Protein AF-A0A533RQM8-F1 (afdb_monomer_lite)

Structure (mmCIF, N/CA/C/O backbone):
data_AF-A0A533RQM8-F1
#
_entry.id   AF-A0A533RQM8-F1
#
loop_
_atom_site.group_PDB
_atom_site.id
_atom_site.type_symbol
_atom_site.label_atom_id
_atom_site.label_alt_id
_atom_site.label_comp_id
_atom_site.label_asym_id
_atom_site.label_entity_id
_atom_site.label_seq_id
_atom_site.pdbx_PDB_ins_code
_atom_site.Cartn_x
_atom_site.Cartn_y
_atom_site.Cartn_z
_atom_site.occupancy
_atom_site.B_iso_or_equiv
_atom_site.auth_seq_id
_atom_site.auth_comp_id
_atom_site.auth_asym_id
_atom_site.auth_atom_id
_atom_site.pdbx_PDB_model_num
ATOM 1 N N . LEU A 1 1 ? 25.938 -3.050 -28.019 1.00 48.53 1 LEU A N 1
ATOM 2 C CA . LEU A 1 1 ? 25.055 -3.723 -27.040 1.00 48.53 1 LEU A CA 1
ATOM 3 C C . LEU A 1 1 ? 24.120 -2.676 -26.449 1.00 48.53 1 LEU A C 1
ATOM 5 O O . LEU A 1 1 ? 24.467 -2.037 -25.471 1.00 48.53 1 LEU A O 1
ATOM 9 N N . HIS A 1 2 ? 22.993 -2.412 -27.103 1.00 53.50 2 HIS A N 1
ATOM 10 C CA . HIS A 1 2 ? 21.954 -1.525 -26.577 1.00 53.50 2 HIS A CA 1
ATOM 11 C C . HIS A 1 2 ? 20.636 -2.263 -26.797 1.00 53.50 2 HIS A C 1
ATOM 13 O O . HIS A 1 2 ? 19.890 -1.990 -27.731 1.00 53.50 2 HIS A O 1
ATOM 19 N N . ASN A 1 3 ? 20.428 -3.318 -26.007 1.00 57.84 3 ASN A N 1
ATOM 20 C CA . ASN A 1 3 ? 19.114 -3.930 -25.911 1.00 57.84 3 ASN A CA 1
ATOM 21 C C . ASN A 1 3 ? 18.299 -2.970 -25.049 1.00 57.84 3 ASN A C 1
ATOM 23 O O . ASN A 1 3 ? 18.372 -3.014 -23.826 1.00 57.84 3 ASN A O 1
ATOM 27 N N . SER A 1 4 ? 17.664 -1.995 -25.698 1.00 62.28 4 SER A N 1
ATOM 28 C CA . SER A 1 4 ? 16.760 -1.046 -25.057 1.00 62.28 4 SER A CA 1
ATOM 29 C C . SER A 1 4 ? 15.786 -1.843 -24.196 1.00 62.28 4 SER A C 1
ATOM 31 O O . SER A 1 4 ? 15.271 -2.847 -24.684 1.00 62.28 4 SER A O 1
ATOM 33 N N . PHE A 1 5 ? 15.556 -1.409 -22.960 1.00 64.50 5 PHE A N 1
ATOM 34 C CA . PHE A 1 5 ? 14.693 -1.984 -21.919 1.00 64.50 5 PHE A CA 1
ATOM 35 C C . PHE A 1 5 ? 13.201 -2.168 -22.313 1.00 64.50 5 PHE A C 1
ATOM 37 O O . PHE A 1 5 ? 12.301 -1.972 -21.511 1.00 64.50 5 PHE A O 1
ATOM 44 N N . LYS A 1 6 ? 12.900 -2.543 -23.562 1.00 65.88 6 LYS A N 1
ATOM 45 C CA . LYS A 1 6 ? 11.569 -2.665 -24.171 1.00 65.88 6 LYS A CA 1
ATOM 46 C C . LYS A 1 6 ? 10.663 -3.696 -23.498 1.00 65.88 6 LYS A C 1
ATOM 48 O O . LYS A 1 6 ? 9.470 -3.689 -23.776 1.00 65.88 6 LYS A O 1
ATOM 53 N N . TYR A 1 7 ? 11.221 -4.580 -22.677 1.00 81.38 7 TYR A N 1
ATOM 54 C CA . TYR A 1 7 ? 10.489 -5.658 -22.009 1.00 81.38 7 TYR A CA 1
ATOM 55 C C . TYR A 1 7 ? 10.557 -5.580 -20.484 1.00 81.38 7 TYR A C 1
ATOM 57 O O . TYR A 1 7 ? 10.023 -6.461 -19.816 1.00 81.38 7 TYR A O 1
ATOM 65 N N . GLU A 1 8 ? 11.215 -4.563 -19.926 1.00 86.06 8 GLU A N 1
ATOM 66 C CA . GLU A 1 8 ? 11.189 -4.353 -18.484 1.00 86.06 8 GLU A CA 1
ATOM 67 C C . GLU A 1 8 ? 9.933 -3.575 -18.106 1.00 86.06 8 GLU A C 1
ATOM 69 O O . GLU A 1 8 ? 9.515 -2.648 -18.801 1.00 86.06 8 GLU A O 1
ATOM 74 N N . VAL A 1 9 ? 9.318 -3.988 -17.004 1.00 85.31 9 VAL A N 1
ATOM 75 C CA . VAL A 1 9 ? 8.167 -3.308 -16.420 1.00 85.31 9 VAL A CA 1
ATOM 76 C C . VAL A 1 9 ? 8.642 -2.658 -15.138 1.00 85.31 9 VAL A C 1
ATOM 78 O O . VAL A 1 9 ? 9.294 -3.304 -14.318 1.00 85.31 9 VAL A O 1
ATOM 81 N N . ASP A 1 10 ? 8.306 -1.384 -14.968 1.00 91.62 10 ASP A N 1
ATOM 82 C CA . ASP A 1 10 ? 8.620 -0.672 -13.742 1.00 91.62 10 ASP A CA 1
ATOM 83 C C . ASP A 1 10 ? 7.907 -1.340 -12.551 1.00 91.62 10 ASP A C 1
ATOM 85 O O . ASP A 1 10 ? 6.692 -1.564 -12.565 1.00 91.62 10 ASP A O 1
ATOM 89 N N . SER A 1 11 ? 8.664 -1.683 -11.508 1.00 91.38 11 SER A N 1
ATOM 90 C CA . SER A 1 11 ? 8.129 -2.382 -10.334 1.00 91.38 11 SER A CA 1
ATOM 91 C C . SER A 1 11 ? 7.022 -1.595 -9.630 1.00 91.38 11 SER A C 1
ATOM 93 O O . SER A 1 11 ? 6.125 -2.203 -9.044 1.00 91.38 11 SER A O 1
ATOM 95 N N . LYS A 1 12 ? 7.049 -0.258 -9.703 1.00 90.81 12 LYS A N 1
ATOM 96 C CA . LYS A 1 12 ? 5.986 0.598 -9.170 1.00 90.81 12 LYS A CA 1
ATOM 97 C C . LYS A 1 12 ? 4.703 0.416 -9.973 1.00 90.81 12 LYS A C 1
ATOM 99 O O . LYS A 1 12 ? 3.638 0.222 -9.402 1.00 90.81 12 LYS A O 1
ATOM 104 N N . GLN A 1 13 ? 4.802 0.385 -11.302 1.00 93.12 13 GLN A N 1
ATOM 105 C CA . GLN A 1 13 ? 3.638 0.122 -12.150 1.00 93.12 13 GLN A CA 1
ATOM 106 C C . GLN A 1 13 ? 2.989 -1.224 -11.796 1.00 93.12 13 GLN A C 1
ATOM 108 O O . GLN A 1 13 ? 1.768 -1.306 -11.663 1.00 93.12 13 GLN A O 1
ATOM 113 N N . LEU A 1 14 ? 3.794 -2.271 -11.593 1.00 93.88 14 LEU A N 1
ATOM 114 C CA . LEU A 1 14 ? 3.277 -3.580 -11.198 1.00 93.88 14 LEU A CA 1
ATOM 115 C C . LE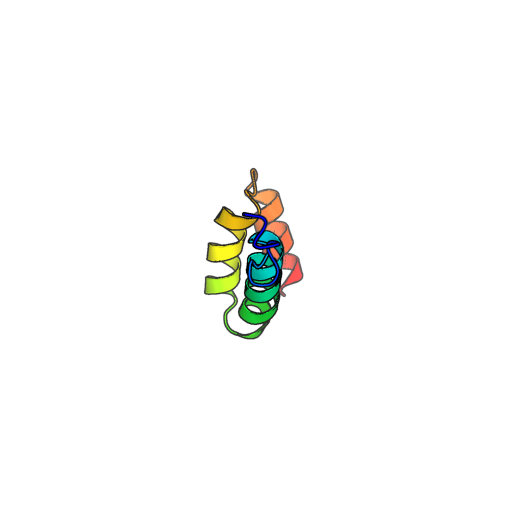U A 1 14 ? 2.627 -3.547 -9.804 1.00 93.88 14 LEU A C 1
ATOM 117 O O . LEU A 1 14 ? 1.538 -4.091 -9.623 1.00 93.88 14 LEU A O 1
ATOM 121 N N . GLY A 1 15 ? 3.262 -2.894 -8.830 1.00 93.69 15 GLY A N 1
ATOM 122 C CA . GLY A 1 15 ? 2.722 -2.756 -7.476 1.00 93.69 15 GLY A CA 1
ATOM 123 C C . GLY A 1 15 ? 1.396 -1.992 -7.432 1.00 93.69 15 GLY A C 1
ATOM 124 O O . GLY A 1 15 ? 0.474 -2.402 -6.725 1.00 93.69 15 GLY A O 1
ATOM 125 N N . ASP A 1 16 ? 1.253 -0.949 -8.250 1.00 93.25 16 ASP A N 1
ATOM 126 C CA . ASP A 1 16 ? 0.013 -0.178 -8.370 1.00 93.25 16 ASP A CA 1
ATOM 127 C C . ASP A 1 16 ? -1.123 -1.031 -8.966 1.00 93.25 16 ASP A C 1
ATOM 129 O O . ASP A 1 16 ? -2.255 -1.001 -8.475 1.00 93.25 16 ASP A O 1
ATOM 133 N N . MET A 1 17 ? -0.819 -1.861 -9.971 1.00 95.19 17 MET A N 1
ATOM 134 C CA . MET A 1 17 ? -1.782 -2.809 -10.546 1.00 95.19 17 MET A CA 1
ATOM 135 C C . MET A 1 17 ? -2.235 -3.860 -9.523 1.00 95.19 17 MET A C 1
ATOM 137 O O . MET A 1 17 ? -3.425 -4.179 -9.451 1.00 95.19 17 MET A O 1
ATOM 141 N N . VAL A 1 18 ? -1.306 -4.378 -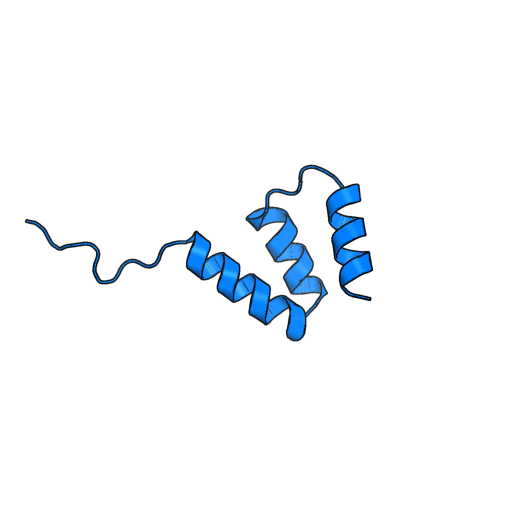8.711 1.00 95.69 18 VAL A N 1
ATOM 142 C CA . VAL A 1 18 ? -1.610 -5.336 -7.637 1.00 95.69 18 VAL A CA 1
ATOM 143 C C . VAL A 1 18 ? -2.509 -4.700 -6.579 1.00 95.69 18 VAL A C 1
ATOM 145 O O . VAL A 1 18 ? -3.519 -5.299 -6.212 1.00 95.69 18 VAL A O 1
ATOM 148 N N . LEU A 1 19 ? -2.204 -3.478 -6.126 1.00 92.19 19 LEU A N 1
ATOM 149 C CA . LEU A 1 19 ? -3.050 -2.750 -5.174 1.00 92.19 19 LEU A CA 1
ATOM 150 C C . LEU A 1 19 ? -4.477 -2.568 -5.697 1.00 92.19 19 LEU A C 1
ATOM 152 O O . LEU A 1 19 ? -5.431 -2.803 -4.955 1.00 92.19 19 LEU A O 1
ATOM 156 N N . MET A 1 20 ? -4.621 -2.170 -6.964 1.00 92.31 20 MET A N 1
ATOM 157 C CA . MET A 1 20 ? -5.931 -1.949 -7.576 1.00 92.31 20 MET A CA 1
ATOM 158 C C . MET A 1 20 ? -6.771 -3.228 -7.584 1.00 92.31 20 MET A C 1
ATOM 160 O O . MET A 1 20 ? -7.948 -3.179 -7.240 1.00 92.31 20 MET A O 1
ATOM 164 N N . GLN A 1 21 ? -6.171 -4.375 -7.919 1.00 96.69 21 GLN A N 1
ATOM 165 C CA . GLN A 1 21 ? -6.909 -5.637 -7.949 1.00 96.69 21 GLN A CA 1
ATOM 166 C C . GLN A 1 21 ? -7.183 -6.219 -6.565 1.00 96.69 21 GLN A C 1
ATOM 168 O O . GLN A 1 21 ? -8.283 -6.708 -6.311 1.00 96.69 21 GLN A O 1
ATOM 173 N N . LEU A 1 22 ? -6.220 -6.147 -5.644 1.00 94.25 22 LEU A N 1
ATOM 174 C CA . LEU A 1 22 ? -6.417 -6.659 -4.288 1.00 94.25 22 LEU A CA 1
ATOM 175 C C . LE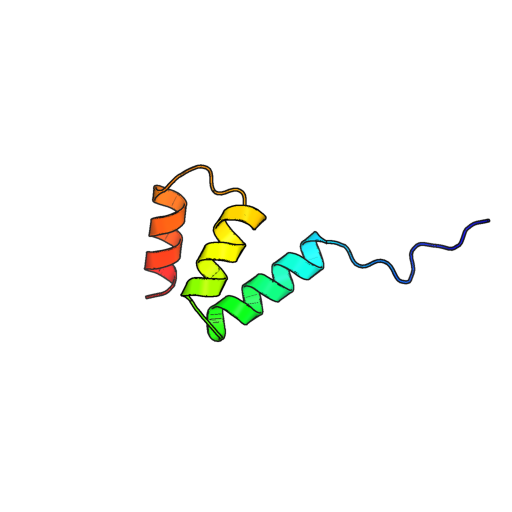U A 1 22 ? -7.499 -5.884 -3.532 1.00 94.25 22 LEU A C 1
ATOM 177 O O . LEU A 1 22 ? -8.203 -6.491 -2.731 1.00 94.25 22 LEU A O 1
ATOM 181 N N . ARG A 1 23 ? -7.663 -4.579 -3.792 1.00 87.31 23 ARG A N 1
ATOM 182 C CA . ARG A 1 23 ? -8.702 -3.756 -3.152 1.00 87.31 23 ARG A CA 1
ATOM 183 C C . ARG A 1 23 ? -10.106 -4.347 -3.332 1.00 87.31 23 ARG A C 1
ATOM 185 O O . ARG A 1 23 ? -10.877 -4.360 -2.374 1.00 87.31 23 ARG A O 1
ATOM 192 N N . GLU A 1 24 ? -10.402 -4.848 -4.529 1.00 91.19 24 GLU A N 1
ATOM 193 C CA . GLU A 1 24 ? -11.699 -5.443 -4.870 1.00 91.19 24 GLU A CA 1
ATOM 194 C C . GLU A 1 24 ? -11.766 -6.936 -4.521 1.00 91.19 24 GLU A C 1
ATOM 196 O O . GLU A 1 24 ? -12.813 -7.438 -4.115 1.00 91.19 24 GLU A O 1
ATOM 201 N N . LEU A 1 25 ? -10.648 -7.652 -4.668 1.00 95.88 25 LEU A N 1
ATOM 202 C CA . LEU A 1 25 ? -10.599 -9.105 -4.511 1.00 95.88 25 LEU A CA 1
ATOM 203 C C . LEU A 1 25 ? -10.550 -9.557 -3.044 1.00 95.88 25 LEU A C 1
ATOM 205 O O . LEU A 1 25 ? -11.284 -10.462 -2.654 1.00 95.88 25 LEU A O 1
ATOM 209 N N . ASP A 1 26 ? -9.657 -8.969 -2.243 1.00 93.44 26 ASP A N 1
ATOM 210 C CA . ASP A 1 26 ? -9.420 -9.362 -0.852 1.00 93.44 26 ASP A CA 1
ATOM 211 C C . ASP A 1 26 ? -8.829 -8.192 -0.050 1.00 93.44 26 ASP A C 1
ATOM 213 O O . ASP A 1 26 ? -7.651 -7.832 -0.163 1.00 93.44 26 ASP A O 1
ATOM 217 N N . LYS A 1 27 ? -9.655 -7.644 0.846 1.00 86.00 27 LYS A N 1
ATOM 218 C CA . LYS A 1 27 ? -9.281 -6.514 1.702 1.00 86.00 27 LYS A CA 1
ATOM 219 C C . LYS A 1 27 ? -8.111 -6.837 2.643 1.00 86.00 27 LYS A C 1
ATOM 221 O O . LYS A 1 27 ? -7.298 -5.957 2.904 1.00 86.00 27 LYS A O 1
ATOM 226 N N . VAL A 1 28 ? -7.982 -8.065 3.152 1.00 89.25 28 VAL A N 1
ATOM 227 C CA . VAL A 1 28 ? -6.875 -8.453 4.048 1.00 89.25 28 VAL A CA 1
ATOM 228 C C . VAL A 1 28 ? -5.563 -8.542 3.269 1.00 89.25 28 VAL A C 1
ATOM 230 O O . VAL A 1 28 ? -4.529 -8.069 3.748 1.00 89.25 28 VAL A O 1
ATOM 233 N N . ALA A 1 29 ? -5.592 -9.110 2.064 1.00 93.19 29 ALA A N 1
ATOM 234 C CA . ALA A 1 29 ? -4.425 -9.171 1.189 1.00 93.19 29 ALA A CA 1
ATOM 235 C C . ALA A 1 29 ? -3.988 -7.773 0.714 1.00 93.19 29 ALA A C 1
ATOM 237 O O . ALA A 1 29 ? -2.794 -7.474 0.770 1.00 93.19 29 ALA A O 1
ATOM 238 N N . TYR A 1 30 ? -4.935 -6.900 0.335 1.00 91.56 30 TYR A N 1
ATOM 239 C CA . TYR A 1 30 ? -4.667 -5.493 -0.005 1.00 91.56 30 TYR A CA 1
ATOM 240 C C . TYR A 1 30 ? -3.891 -4.795 1.108 1.00 91.56 30 TYR A C 1
ATOM 242 O O . TYR A 1 30 ? -2.832 -4.221 0.871 1.00 91.56 30 TYR A O 1
ATOM 250 N N . VAL A 1 31 ? -4.391 -4.904 2.337 1.00 85.31 31 VAL A N 1
ATOM 251 C CA . VAL A 1 31 ? -3.819 -4.252 3.513 1.00 85.31 31 VAL A CA 1
ATOM 252 C C . VAL A 1 31 ? -2.394 -4.748 3.807 1.00 85.31 31 VAL A C 1
ATOM 254 O O . VAL A 1 31 ? -1.503 -3.932 4.042 1.00 85.31 31 VAL A O 1
ATOM 257 N N . ARG A 1 32 ? -2.146 -6.066 3.738 1.00 89.88 32 ARG A N 1
ATOM 258 C CA . ARG A 1 32 ? -0.800 -6.654 3.926 1.00 89.88 32 ARG A CA 1
ATOM 259 C C . ARG A 1 32 ? 0.188 -6.238 2.840 1.00 89.88 32 ARG A C 1
ATOM 261 O O . ARG A 1 32 ? 1.366 -6.039 3.119 1.00 89.88 32 ARG A O 1
ATOM 268 N N . PHE A 1 33 ? -0.276 -6.148 1.596 1.00 92.44 33 PHE A N 1
ATOM 269 C CA . PHE A 1 33 ? 0.570 -5.717 0.490 1.00 92.44 33 PHE A CA 1
ATOM 270 C C . PHE A 1 33 ? 0.890 -4.223 0.609 1.00 92.44 33 PHE A C 1
ATOM 272 O O . PHE A 1 33 ? 2.054 -3.828 0.553 1.00 92.44 33 PHE A O 1
ATOM 279 N N . ALA A 1 34 ? -0.131 -3.400 0.856 1.00 88.94 34 ALA A N 1
ATOM 280 C CA . ALA A 1 34 ? -0.005 -1.956 0.995 1.00 88.94 34 ALA A CA 1
ATOM 281 C C . ALA A 1 34 ? 0.921 -1.556 2.152 1.00 88.94 34 ALA A C 1
ATOM 283 O O . ALA A 1 34 ? 1.703 -0.623 1.983 1.00 88.94 34 ALA A O 1
ATOM 284 N N . SER A 1 35 ? 0.903 -2.280 3.281 1.00 85.19 35 SER A N 1
ATOM 285 C CA . SER A 1 35 ? 1.768 -1.977 4.432 1.00 85.19 35 SER A CA 1
ATOM 286 C C . SER A 1 35 ? 3.257 -2.027 4.113 1.00 85.19 35 SER A C 1
ATOM 288 O O . SER A 1 35 ? 4.020 -1.232 4.649 1.00 85.19 35 SER A O 1
ATOM 290 N N . VAL A 1 36 ? 3.672 -2.931 3.224 1.00 87.56 36 VAL A N 1
ATOM 291 C CA . VAL A 1 36 ? 5.069 -3.016 2.782 1.00 87.56 36 VAL A CA 1
ATOM 292 C C . VAL A 1 36 ? 5.303 -2.096 1.588 1.00 87.56 36 VAL A C 1
ATOM 294 O O . VAL A 1 36 ? 6.229 -1.290 1.596 1.00 87.56 36 VAL A O 1
ATOM 297 N N . TYR A 1 37 ? 4.440 -2.175 0.571 1.00 89.88 37 TYR A N 1
ATOM 298 C CA . TYR A 1 37 ? 4.636 -1.479 -0.699 1.00 89.88 37 TYR A CA 1
ATOM 299 C C . TYR A 1 37 ? 4.595 0.050 -0.567 1.00 89.88 37 TYR A C 1
ATOM 301 O O . TYR A 1 37 ? 5.413 0.734 -1.177 1.00 89.88 37 TYR A O 1
ATO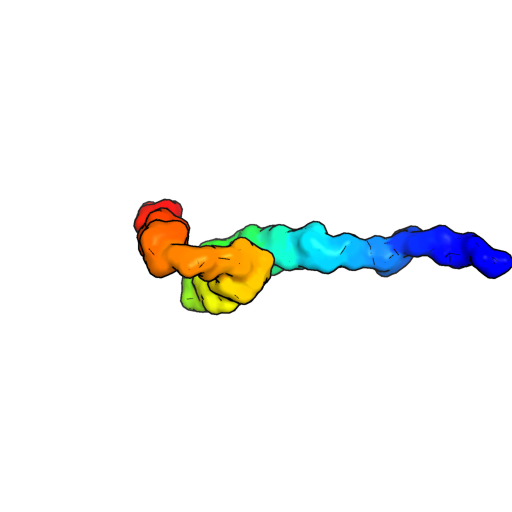M 309 N N . LYS A 1 38 ? 3.691 0.601 0.254 1.00 81.50 38 LYS A N 1
ATOM 310 C CA . LYS A 1 38 ? 3.621 2.052 0.494 1.00 81.50 38 LYS A CA 1
ATOM 311 C C . LYS A 1 38 ? 4.512 2.533 1.640 1.00 81.50 38 LYS A C 1
ATOM 313 O O . LYS A 1 38 ? 4.606 3.738 1.835 1.00 81.50 38 LYS A O 1
ATOM 318 N N . SER A 1 39 ? 5.177 1.625 2.366 1.00 71.00 39 SER A N 1
ATOM 319 C CA . SER A 1 39 ? 5.968 1.949 3.564 1.00 71.00 39 SER A CA 1
ATOM 320 C C . SER A 1 39 ? 5.221 2.886 4.518 1.00 71.00 39 SER A C 1
ATOM 322 O O . SER A 1 39 ? 5.764 3.913 4.922 1.00 71.00 39 SER A O 1
ATOM 324 N N . PHE A 1 40 ? 3.966 2.555 4.845 1.00 63.22 40 PHE A N 1
ATOM 325 C CA . PHE A 1 40 ? 3.197 3.346 5.806 1.00 63.22 40 PHE A CA 1
ATOM 326 C C . PHE A 1 40 ? 3.986 3.418 7.110 1.00 63.22 40 PHE A C 1
ATOM 328 O O . PHE A 1 40 ? 4.301 2.386 7.708 1.00 63.22 40 PHE A O 1
ATOM 335 N N . GLN A 1 41 ? 4.352 4.631 7.513 1.00 56.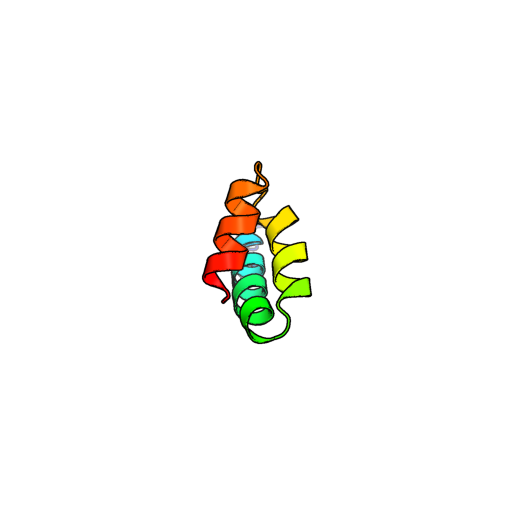72 41 GLN A N 1
ATOM 336 C CA . GLN A 1 41 ? 5.140 4.830 8.725 1.00 56.72 41 GLN A CA 1
ATOM 337 C C . GLN A 1 41 ? 4.259 4.826 9.977 1.00 56.72 41 GLN A C 1
ATOM 339 O O . GLN A 1 41 ? 4.766 4.537 11.057 1.00 56.72 41 GLN A O 1
ATOM 344 N N . ASP A 1 42 ? 2.947 5.055 9.824 1.00 58.09 42 ASP A N 1
ATOM 345 C CA . ASP A 1 42 ? 2.018 5.221 10.940 1.00 58.09 42 ASP A CA 1
ATOM 346 C C . ASP A 1 42 ? 0.756 4.347 10.862 1.00 58.09 42 ASP A C 1
ATOM 348 O O . ASP A 1 42 ? 0.116 4.175 9.819 1.00 58.09 42 ASP A O 1
ATOM 352 N N . LEU A 1 43 ? 0.345 3.845 12.033 1.00 58.22 43 LEU A N 1
ATOM 353 C CA . LEU A 1 43 ? -0.919 3.123 12.253 1.00 58.22 43 LEU A CA 1
ATOM 354 C C . LEU A 1 43 ? -2.152 3.982 11.924 1.00 58.22 43 LEU A C 1
ATOM 356 O O . LEU A 1 43 ? -3.212 3.439 11.598 1.00 58.22 43 LEU A O 1
ATOM 360 N N . ASP A 1 44 ? -2.013 5.306 11.986 1.00 63.78 44 ASP A N 1
ATOM 361 C CA . ASP A 1 44 ? -3.060 6.270 11.646 1.00 63.78 44 ASP A CA 1
ATOM 362 C C . ASP A 1 44 ? -3.313 6.352 10.131 1.00 63.78 44 ASP A C 1
ATOM 364 O O . ASP A 1 44 ? -4.471 6.424 9.706 1.00 63.78 44 ASP A O 1
ATOM 368 N N . GLU A 1 45 ? -2.273 6.249 9.292 1.00 67.50 45 GLU A N 1
ATOM 369 C CA . GLU A 1 45 ? -2.438 6.124 7.831 1.00 67.50 45 GLU A CA 1
ATOM 370 C C . GLU A 1 45 ? -3.141 4.812 7.478 1.00 67.50 45 GLU A C 1
ATOM 372 O O . GLU A 1 45 ? -4.079 4.780 6.677 1.00 67.50 45 GLU A O 1
ATOM 377 N N . PHE A 1 46 ? -2.746 3.734 8.152 1.00 68.38 46 PHE A N 1
ATOM 378 C CA . PHE A 1 46 ? -3.339 2.415 7.986 1.00 68.38 46 PHE A CA 1
ATOM 379 C C . PHE A 1 46 ? -4.824 2.377 8.382 1.00 68.38 46 PHE A C 1
ATOM 381 O O . PHE A 1 46 ? -5.667 1.871 7.638 1.00 68.38 46 PHE A O 1
ATOM 388 N N . THR A 1 47 ? -5.179 2.938 9.542 1.00 68.00 47 THR A N 1
ATOM 389 C CA . THR A 1 47 ? -6.582 3.008 9.982 1.00 68.00 47 THR A CA 1
ATOM 390 C C . THR A 1 47 ? -7.415 3.974 9.146 1.00 68.00 47 THR A C 1
ATOM 392 O O . THR A 1 47 ? -8.615 3.742 8.982 1.00 68.00 47 THR A O 1
ATOM 395 N N . SER A 1 48 ? -6.807 5.017 8.578 1.00 73.25 48 SER A N 1
ATOM 396 C CA . SER A 1 48 ? -7.475 5.917 7.634 1.00 73.25 48 SER A CA 1
ATOM 397 C C . SER A 1 48 ? -7.806 5.216 6.310 1.00 73.25 48 SER A C 1
ATOM 399 O O . SER A 1 48 ? -8.943 5.317 5.849 1.00 73.25 48 SER A O 1
ATOM 401 N N . GLU A 1 49 ? -6.889 4.421 5.746 1.00 68.00 49 GLU A N 1
ATOM 402 C CA . GLU A 1 49 ? -7.174 3.561 4.579 1.00 68.00 49 GLU A CA 1
ATOM 403 C C . GLU A 1 49 ? -8.262 2.517 4.896 1.00 68.00 49 GLU A C 1
ATOM 405 O O . GLU A 1 49 ? -9.185 2.327 4.105 1.00 68.00 49 GLU A O 1
ATOM 410 N N . LEU A 1 50 ? -8.247 1.899 6.084 1.00 71.12 50 LEU A N 1
ATOM 411 C CA . LEU A 1 50 ? -9.313 0.975 6.504 1.00 71.12 50 LEU A CA 1
ATOM 412 C C . LEU A 1 50 ? -10.689 1.647 6.616 1.00 71.12 50 LEU A C 1
ATOM 414 O O . LEU A 1 50 ? -11.701 1.019 6.303 1.00 71.12 50 LEU A O 1
ATOM 418 N N . LYS A 1 51 ? -10.748 2.909 7.057 1.00 75.62 51 LYS A N 1
ATOM 419 C CA . LYS A 1 51 ? -11.993 3.694 7.069 1.00 75.62 51 LYS A CA 1
ATOM 420 C C . LYS A 1 51 ? -12.466 4.040 5.657 1.00 75.62 51 LYS A C 1
ATOM 422 O O . LYS A 1 51 ? -13.669 4.060 5.442 1.00 75.62 51 LYS A O 1
ATOM 427 N N . ALA A 1 52 ? -11.553 4.272 4.713 1.00 70.62 52 ALA A N 1
ATOM 428 C CA . ALA A 1 52 ? -11.889 4.531 3.311 1.00 70.62 52 ALA A CA 1
ATOM 429 C C . ALA A 1 52 ? -12.396 3.282 2.560 1.00 70.62 52 ALA A C 1
ATOM 431 O O . ALA A 1 52 ? -13.040 3.410 1.525 1.00 70.62 52 ALA A O 1
ATOM 432 N N . LEU A 1 53 ? -12.114 2.080 3.075 1.00 66.44 53 LEU A N 1
ATOM 433 C CA . LEU A 1 53 ? -12.600 0.797 2.544 1.00 66.44 53 LEU A CA 1
ATOM 434 C C . LEU A 1 53 ? -13.973 0.365 3.099 1.00 66.44 53 LEU A C 1
ATOM 436 O O . LEU A 1 53 ? -14.443 -0.729 2.743 1.00 66.44 53 LEU A O 1
ATOM 440 N N . LYS A 1 54 ? -14.5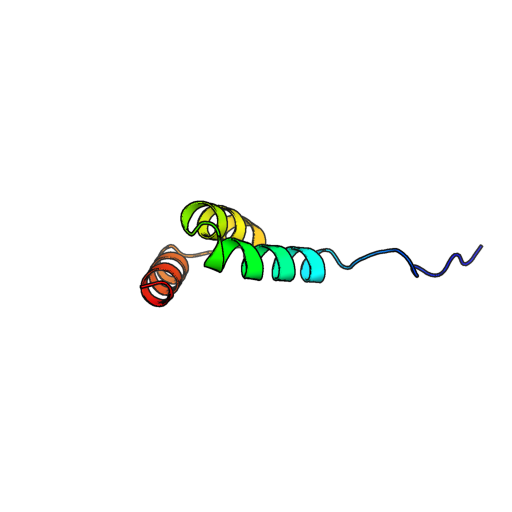65 1.145 4.014 1.00 54.31 54 LYS A N 1
ATOM 441 C CA . LYS A 1 54 ? -15.911 0.912 4.555 1.00 54.31 54 LYS A CA 1
ATOM 442 C C . LYS A 1 54 ? -16.994 1.505 3.669 1.00 54.31 54 LYS A C 1
ATOM 444 O O . LYS A 1 54 ? -16.793 2.625 3.161 1.00 54.31 54 LYS A O 1
#

Radius of gyration: 14.76 Å; chains: 1; bounding box: 41×16×39 Å

Secondary structure (DSSP, 8-state):
----STT---HHHHHHHHHHHHHHH-HHHHHHHHHHHTT---HHHHHHHHHHT-

pLDDT: mean 79.67, std 14.09, range [48.53, 96.69]

Sequence (54 aa):
LHNSFKYEVDSKQLGDMVLMQLRELDKVAYVRFASVYKSFQDLDEFTSELKALK

Foldseek 3Di:
DCPDPPPDDDVLVVLVVVLVVCLVVPPVVNLVSCCVSVVPVDPVVSVVVVVVSD